Protein AF-A0A522Q2D6-F1 (afdb_monomer)

Sequence (69 aa):
MYFDRLGGRALEVEALTGAIVSRGKQLGVATPLNGMLLSLLRAVSDGATGGGANDACGVQMIHTSFSSR

Structure (mmCIF, N/CA/C/O backbone):
data_AF-A0A522Q2D6-F1
#
_entry.id   AF-A0A522Q2D6-F1
#
loop_
_atom_site.group_PDB
_atom_site.id
_atom_site.type_symbol
_atom_site.label_atom_id
_atom_site.label_alt_id
_atom_site.label_comp_id
_atom_site.label_asym_id
_atom_site.label_entity_id
_atom_site.label_seq_id
_atom_site.pdbx_PDB_ins_code
_atom_site.Cartn_x
_atom_site.Cartn_y
_atom_site.Cartn_z
_atom_site.occupancy
_atom_site.B_iso_or_equiv
_atom_site.auth_seq_id
_atom_site.auth_comp_id
_atom_site.auth_asym_id
_atom_site.auth_atom_id
_atom_site.pdbx_PDB_model_num
ATOM 1 N N . MET A 1 1 ? 14.167 -1.626 -0.109 1.00 72.56 1 MET A N 1
ATOM 2 C CA . MET A 1 1 ? 13.487 -0.957 -1.246 1.00 72.56 1 MET A CA 1
ATOM 3 C C . MET A 1 1 ? 14.373 -0.079 -2.128 1.00 72.56 1 MET A C 1
ATOM 5 O O . MET A 1 1 ? 14.443 -0.344 -3.319 1.00 72.56 1 MET A O 1
ATOM 9 N N . TYR A 1 2 ? 15.022 0.980 -1.612 1.00 78.62 2 TYR A N 1
ATOM 10 C CA . TYR A 1 2 ? 15.872 1.854 -2.452 1.00 78.62 2 TYR A CA 1
ATOM 11 C C . TYR A 1 2 ? 17.011 1.070 -3.120 1.00 78.62 2 TYR A C 1
ATOM 13 O O . TYR A 1 2 ? 17.183 1.123 -4.334 1.00 78.62 2 TYR A O 1
ATOM 21 N N . PHE A 1 3 ? 17.712 0.253 -2.333 1.00 81.75 3 PHE A N 1
ATOM 22 C CA . PHE A 1 3 ? 18.748 -0.638 -2.847 1.00 81.75 3 PHE A CA 1
ATOM 23 C C . PHE A 1 3 ? 18.195 -1.755 -3.740 1.00 81.75 3 PHE A C 1
ATOM 25 O O . PHE A 1 3 ? 18.876 -2.149 -4.678 1.00 81.75 3 PHE A O 1
ATOM 32 N N . ASP A 1 4 ? 16.954 -2.207 -3.525 1.00 80.94 4 ASP A N 1
ATOM 33 C CA . ASP A 1 4 ? 16.309 -3.178 -4.422 1.00 80.94 4 ASP A CA 1
ATOM 34 C C . ASP A 1 4 ? 16.081 -2.568 -5.804 1.00 80.94 4 ASP A C 1
ATOM 36 O O . ASP A 1 4 ? 16.409 -3.204 -6.800 1.00 80.94 4 ASP A O 1
ATOM 40 N N . ARG A 1 5 ? 15.638 -1.300 -5.881 1.00 79.81 5 ARG A N 1
ATOM 41 C CA . ARG A 1 5 ? 15.562 -0.586 -7.167 1.00 79.81 5 ARG A CA 1
ATOM 42 C C . ARG A 1 5 ? 16.927 -0.424 -7.816 1.00 79.81 5 ARG A C 1
ATOM 44 O O . ARG A 1 5 ? 17.044 -0.694 -9.006 1.00 79.81 5 ARG A O 1
ATOM 51 N N . LEU A 1 6 ? 17.939 0.018 -7.063 1.00 83.12 6 LEU A N 1
ATOM 52 C CA . LEU A 1 6 ? 19.295 0.176 -7.606 1.00 83.12 6 LEU A CA 1
ATOM 53 C C . LEU A 1 6 ? 19.873 -1.156 -8.101 1.00 83.12 6 LEU A C 1
ATOM 55 O O . LEU A 1 6 ? 20.611 -1.175 -9.079 1.00 83.12 6 LEU A O 1
ATOM 59 N N . GLY A 1 7 ? 19.516 -2.262 -7.451 1.00 80.56 7 GLY A N 1
ATOM 60 C CA . GLY A 1 7 ? 19.909 -3.612 -7.843 1.00 80.56 7 GLY A CA 1
ATOM 61 C C . GLY A 1 7 ? 19.004 -4.267 -8.890 1.00 80.56 7 GLY A C 1
ATOM 62 O O . GLY A 1 7 ? 19.205 -5.445 -9.174 1.00 80.56 7 GLY A O 1
ATOM 63 N N . GLY A 1 8 ? 17.991 -3.568 -9.420 1.00 77.38 8 GLY A N 1
ATOM 64 C CA . GLY A 1 8 ? 17.036 -4.126 -10.388 1.00 77.38 8 GLY A CA 1
ATOM 65 C C . GLY A 1 8 ? 16.173 -5.272 -9.843 1.00 77.38 8 GLY A C 1
ATOM 66 O O . GLY A 1 8 ? 15.622 -6.056 -10.612 1.00 77.38 8 GLY A O 1
ATOM 67 N N . ARG A 1 9 ? 16.069 -5.408 -8.519 1.00 76.50 9 ARG A N 1
ATOM 68 C CA . ARG A 1 9 ? 15.287 -6.451 -7.851 1.00 76.50 9 ARG A CA 1
ATOM 69 C C . ARG A 1 9 ? 13.844 -5.986 -7.674 1.00 76.50 9 ARG A C 1
ATOM 71 O O . ARG A 1 9 ? 13.567 -4.789 -7.566 1.00 76.50 9 ARG A O 1
ATOM 78 N N . ALA A 1 10 ? 12.923 -6.944 -7.600 1.00 77.38 10 ALA A N 1
ATOM 79 C CA . ALA A 1 10 ? 11.553 -6.660 -7.194 1.00 77.38 10 ALA A CA 1
ATOM 80 C C . ALA A 1 10 ? 11.542 -5.986 -5.811 1.00 77.38 10 ALA A C 1
ATOM 82 O O . ALA A 1 10 ? 12.336 -6.329 -4.933 1.00 77.38 10 ALA A O 1
ATOM 83 N N . LEU A 1 11 ? 10.652 -5.012 -5.619 1.00 82.31 11 LEU A N 1
ATOM 84 C CA . LEU A 1 11 ? 10.552 -4.306 -4.349 1.00 82.31 11 LEU A CA 1
ATOM 85 C C . LEU A 1 11 ? 9.878 -5.180 -3.286 1.00 82.31 11 LEU A C 1
ATOM 87 O O . 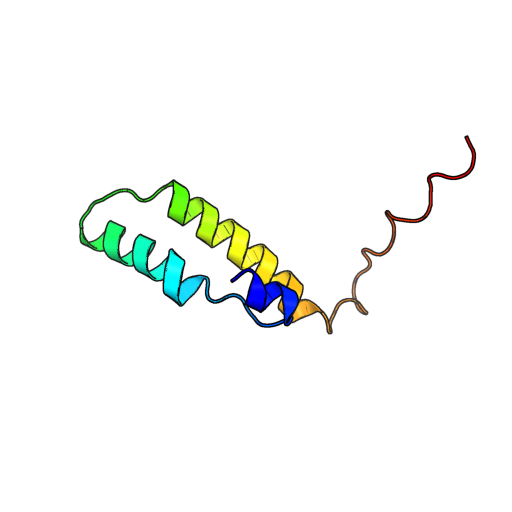LEU A 1 11 ? 8.832 -5.775 -3.533 1.00 82.31 11 LEU A O 1
ATOM 91 N N . GLU A 1 12 ? 10.388 -5.149 -2.054 1.00 82.81 12 GLU A N 1
ATOM 92 C CA . GLU A 1 12 ? 9.785 -5.823 -0.888 1.00 82.81 12 GLU A CA 1
ATOM 93 C C . GLU A 1 12 ? 8.529 -5.095 -0.344 1.00 82.81 12 GLU A C 1
ATOM 95 O O . GLU A 1 12 ? 8.338 -4.934 0.864 1.00 82.81 12 GLU A O 1
ATOM 100 N N . VAL A 1 13 ? 7.663 -4.599 -1.237 1.00 86.44 13 VAL A N 1
ATOM 101 C CA . VAL A 1 13 ? 6.511 -3.745 -0.889 1.00 86.44 13 VAL A CA 1
ATOM 102 C C . VAL A 1 13 ? 5.455 -4.480 -0.076 1.00 86.44 13 VAL A C 1
ATOM 104 O O . VAL A 1 13 ? 4.891 -3.927 0.869 1.00 86.44 13 VAL A O 1
ATOM 107 N N . GLU A 1 14 ? 5.221 -5.745 -0.410 1.00 86.38 14 GLU A N 1
ATOM 108 C CA . GLU A 1 14 ? 4.228 -6.582 0.258 1.00 86.38 14 GLU A CA 1
ATOM 109 C C . GLU A 1 14 ? 4.648 -6.913 1.686 1.00 86.38 14 GLU A C 1
ATOM 111 O O . GLU A 1 14 ? 3.850 -6.791 2.616 1.00 86.38 14 GLU A O 1
ATOM 116 N N . ALA A 1 15 ? 5.918 -7.285 1.865 1.00 87.31 15 ALA A N 1
ATOM 117 C CA . ALA A 1 15 ? 6.453 -7.694 3.155 1.00 87.31 15 ALA A CA 1
ATOM 118 C C . ALA A 1 15 ? 6.475 -6.534 4.160 1.00 87.31 15 ALA A C 1
ATOM 120 O O . ALA A 1 15 ? 6.193 -6.737 5.338 1.00 87.31 15 ALA A O 1
ATOM 121 N N . LEU A 1 16 ? 6.771 -5.316 3.698 1.00 88.75 16 LEU A N 1
ATOM 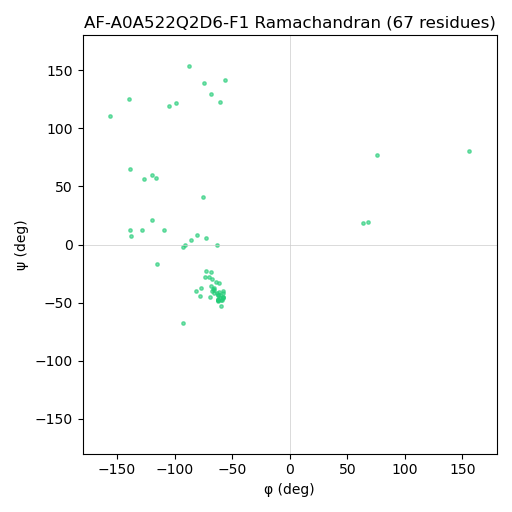122 C CA . LEU A 1 16 ? 6.872 -4.144 4.567 1.00 88.75 16 LEU A CA 1
ATOM 123 C C . LEU A 1 16 ? 5.544 -3.380 4.651 1.00 88.75 16 LEU A C 1
ATOM 125 O O . LEU A 1 16 ? 4.896 -3.335 5.697 1.00 88.75 16 LEU A O 1
ATOM 129 N N . THR A 1 17 ? 5.113 -2.771 3.547 1.00 93.00 17 THR A N 1
ATOM 130 C CA . THR A 1 17 ? 3.941 -1.885 3.521 1.00 93.00 17 THR A CA 1
ATOM 131 C C . THR A 1 17 ? 2.635 -2.680 3.536 1.00 93.00 17 THR A C 1
ATOM 133 O O . THR A 1 17 ? 1.684 -2.298 4.223 1.00 93.00 17 THR A O 1
ATOM 136 N N . GLY A 1 18 ? 2.592 -3.822 2.843 1.00 94.50 18 GLY A N 1
ATOM 137 C CA . GLY A 1 18 ? 1.443 -4.733 2.855 1.00 94.50 18 GLY A CA 1
ATOM 138 C C . GLY A 1 18 ? 1.146 -5.297 4.247 1.00 94.50 18 GLY A C 1
ATOM 139 O O . GLY A 1 18 ? -0.017 -5.318 4.665 1.00 94.50 18 GLY A O 1
ATOM 140 N N . ALA A 1 19 ? 2.182 -5.656 5.010 1.00 96.88 19 ALA A N 1
ATOM 141 C CA . ALA A 1 19 ? 2.038 -6.119 6.391 1.00 96.88 19 ALA A CA 1
ATOM 142 C C . ALA A 1 19 ? 1.389 -5.062 7.301 1.00 96.88 19 ALA A C 1
ATOM 144 O O . ALA A 1 19 ? 0.469 -5.384 8.058 1.00 96.88 19 ALA A O 1
ATOM 145 N N . ILE A 1 20 ? 1.794 -3.792 7.182 1.00 96.88 20 ILE A N 1
ATOM 146 C CA . ILE A 1 20 ? 1.205 -2.682 7.949 1.00 96.88 20 ILE A CA 1
ATOM 147 C C . ILE A 1 20 ? -0.278 -2.509 7.606 1.00 96.88 20 ILE A C 1
ATOM 149 O O . ILE A 1 20 ? -1.110 -2.426 8.510 1.00 96.88 20 ILE A O 1
ATOM 153 N N . VAL A 1 21 ? -0.627 -2.494 6.315 1.00 97.81 21 VAL A N 1
ATOM 154 C C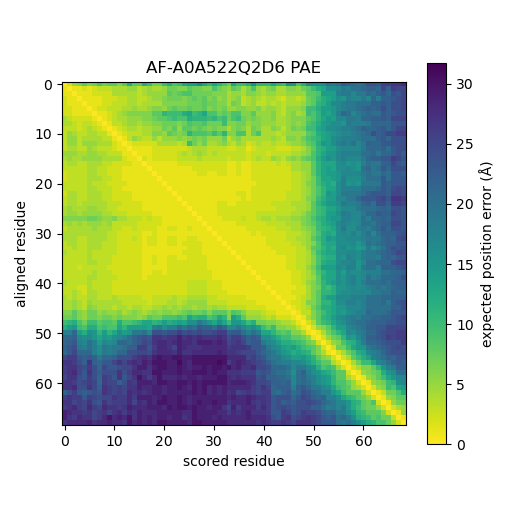A . VAL A 1 21 ? -2.025 -2.350 5.867 1.00 97.81 21 VAL A CA 1
ATOM 155 C C . VAL A 1 21 ? -2.882 -3.520 6.355 1.00 97.81 21 VAL A C 1
ATOM 157 O O . VAL A 1 21 ? -3.996 -3.313 6.842 1.00 97.81 21 VAL A O 1
ATOM 160 N N . SER A 1 22 ? -2.369 -4.749 6.260 1.00 97.62 22 SER A N 1
ATOM 161 C CA . SER A 1 22 ? -3.056 -5.943 6.763 1.00 97.62 22 SER A CA 1
ATOM 162 C C . SER A 1 22 ? -3.296 -5.856 8.270 1.00 97.62 22 SER A C 1
ATOM 164 O O . SER A 1 22 ? -4.416 -6.075 8.739 1.00 97.62 22 SER A O 1
ATOM 166 N N . ARG A 1 23 ? -2.273 -5.461 9.038 1.00 98.25 23 ARG A N 1
ATOM 167 C CA . ARG A 1 23 ? -2.389 -5.339 10.491 1.00 98.25 23 ARG A CA 1
ATOM 168 C C . ARG A 1 23 ? -3.337 -4.213 10.909 1.00 98.25 23 ARG A C 1
ATOM 170 O O . ARG A 1 23 ? -4.130 -4.416 11.825 1.00 98.25 23 ARG A O 1
ATOM 177 N N . GLY A 1 24 ? -3.308 -3.075 10.216 1.00 97.81 24 GLY A N 1
ATOM 178 C CA . GLY A 1 24 ? -4.240 -1.965 10.430 1.00 97.81 24 GLY A CA 1
ATOM 179 C C . GLY A 1 24 ? -5.696 -2.392 10.245 1.00 97.81 24 GLY A C 1
ATOM 180 O O . GLY A 1 24 ? -6.520 -2.148 11.124 1.00 97.81 24 GLY A O 1
ATOM 181 N N . LYS A 1 25 ? -5.996 -3.143 9.174 1.00 97.94 25 LYS A N 1
ATOM 182 C CA . LYS A 1 25 ? -7.337 -3.711 8.939 1.00 97.94 25 LYS A CA 1
ATOM 183 C C . LYS A 1 25 ? -7.801 -4.615 10.082 1.00 97.94 25 LYS A C 1
ATOM 185 O O . LYS A 1 25 ? -8.933 -4.480 10.528 1.00 97.94 25 LYS A O 1
ATOM 190 N N . GLN A 1 26 ? -6.933 -5.501 10.573 1.00 98.25 26 GLN A N 1
ATOM 191 C CA . GLN A 1 26 ? -7.265 -6.404 11.686 1.00 98.25 26 GLN A CA 1
ATOM 192 C C . GLN A 1 26 ? -7.550 -5.658 12.996 1.00 98.25 26 GLN A C 1
ATOM 194 O O . GLN A 1 26 ? -8.340 -6.125 13.808 1.00 98.25 26 GLN A O 1
ATOM 199 N N . LEU A 1 27 ? -6.888 -4.520 13.210 1.00 98.25 27 LEU A N 1
ATOM 200 C CA . LEU A 1 27 ? -7.021 -3.704 14.418 1.00 98.25 27 LEU A CA 1
ATOM 201 C C . LEU A 1 27 ? -8.072 -2.590 14.292 1.00 98.25 27 LEU A C 1
ATOM 203 O O . LEU A 1 27 ? -8.267 -1.841 15.243 1.00 98.25 27 LEU A O 1
ATOM 207 N N . GLY A 1 28 ? -8.718 -2.440 13.131 1.00 98.19 28 GLY A N 1
ATOM 208 C CA . GLY A 1 28 ? -9.640 -1.331 12.868 1.00 98.19 28 GLY A CA 1
ATOM 209 C C . GLY A 1 28 ? -8.960 0.043 12.774 1.00 98.19 28 GLY A C 1
ATOM 210 O O . GLY A 1 28 ? -9.626 1.066 12.904 1.00 98.19 28 GLY A O 1
ATOM 211 N N . VAL A 1 29 ? -7.644 0.089 12.545 1.00 98.31 29 VAL A N 1
ATOM 212 C CA . VAL A 1 29 ? -6.866 1.329 12.415 1.00 98.31 29 VAL A CA 1
ATOM 213 C C . VAL A 1 29 ? -6.659 1.649 10.939 1.00 98.31 29 VAL A C 1
ATOM 215 O O . VAL A 1 29 ? -6.063 0.868 10.193 1.00 98.31 29 VAL A O 1
ATOM 218 N N . ALA A 1 30 ? -7.121 2.823 10.511 1.00 97.06 30 ALA A N 1
ATOM 219 C CA . ALA A 1 30 ? -6.927 3.280 9.142 1.00 97.06 30 ALA A CA 1
ATOM 220 C C . ALA A 1 30 ? -5.445 3.589 8.864 1.00 97.06 30 ALA A C 1
ATOM 222 O O . ALA A 1 30 ? -4.807 4.357 9.580 1.00 97.06 30 ALA A O 1
ATOM 223 N N . THR A 1 31 ? -4.912 3.040 7.770 1.00 98.19 31 THR A N 1
ATOM 224 C CA . THR A 1 31 ? -3.528 3.266 7.319 1.00 98.19 31 THR A CA 1
ATOM 225 C C . THR A 1 31 ? -3.491 3.893 5.913 1.00 98.19 31 THR A C 1
ATOM 227 O O . THR A 1 31 ? -2.946 3.283 4.988 1.00 98.19 31 THR A O 1
ATOM 230 N N . PRO A 1 32 ? -4.081 5.087 5.700 1.00 96.75 32 PRO A N 1
ATOM 231 C CA . PRO A 1 32 ? -4.324 5.630 4.358 1.00 96.75 32 PRO A CA 1
ATOM 232 C C . PRO A 1 32 ? -3.033 5.892 3.573 1.00 96.75 32 PRO A C 1
ATOM 234 O O . PRO A 1 32 ? -2.937 5.520 2.406 1.00 96.75 32 PRO A O 1
ATOM 237 N N . LEU A 1 33 ? -2.006 6.445 4.227 1.00 98.06 33 LEU A N 1
ATOM 238 C CA . LEU A 1 33 ? -0.716 6.708 3.581 1.00 98.06 33 LEU A CA 1
ATOM 239 C C . LEU A 1 33 ? 0.004 5.419 3.175 1.00 98.06 33 LEU A C 1
ATOM 241 O O . LEU A 1 33 ? 0.553 5.348 2.082 1.00 98.06 33 LEU A O 1
ATOM 245 N N . ASN A 1 34 ? -0.051 4.376 4.009 1.00 96.31 34 ASN A N 1
ATOM 246 C CA . ASN A 1 34 ? 0.521 3.076 3.654 1.00 96.31 34 ASN A CA 1
ATOM 247 C C . ASN A 1 34 ? -0.259 2.407 2.516 1.00 96.31 34 ASN A C 1
ATOM 249 O O . ASN A 1 34 ? 0.347 1.783 1.655 1.00 96.31 34 ASN A O 1
ATOM 253 N N . GLY A 1 35 ? -1.584 2.575 2.465 1.00 96.94 35 GLY A N 1
ATOM 254 C CA . GLY A 1 35 ? -2.396 2.096 1.344 1.00 96.94 35 GLY A CA 1
ATOM 255 C C . GLY A 1 35 ? -2.020 2.774 0.024 1.00 96.94 35 GLY A C 1
ATOM 256 O O . GLY A 1 35 ? -1.794 2.093 -0.972 1.00 96.94 35 GLY A O 1
ATOM 257 N N . MET A 1 36 ? -1.881 4.102 0.031 1.00 97.62 36 MET A N 1
ATOM 258 C CA . MET A 1 36 ? -1.404 4.860 -1.130 1.00 97.62 36 MET A CA 1
ATOM 259 C C . MET A 1 36 ? -0.001 4.407 -1.555 1.00 97.62 36 MET A C 1
ATOM 261 O O . MET A 1 36 ? 0.229 4.126 -2.730 1.00 97.62 36 MET A O 1
ATOM 265 N N . LEU A 1 37 ? 0.923 4.295 -0.598 1.00 94.88 37 LEU A N 1
ATOM 266 C CA . LEU A 1 37 ? 2.307 3.904 -0.853 1.00 94.88 37 LEU A CA 1
ATOM 267 C C . LEU A 1 37 ? 2.408 2.488 -1.441 1.00 94.88 37 LEU A C 1
ATOM 269 O O . LEU A 1 37 ? 3.130 2.286 -2.414 1.00 94.88 37 LEU A O 1
ATOM 273 N N . LEU A 1 38 ? 1.646 1.532 -0.902 1.00 95.25 38 LEU A N 1
ATOM 274 C CA . LEU A 1 38 ? 1.562 0.162 -1.413 1.00 95.25 38 LEU A CA 1
ATOM 275 C C . LEU A 1 38 ? 1.113 0.141 -2.880 1.00 95.25 38 LEU A C 1
ATOM 277 O O . LEU A 1 38 ? 1.742 -0.524 -3.700 1.00 95.25 38 LEU A O 1
ATOM 281 N N . SER A 1 39 ? 0.071 0.902 -3.226 1.00 95.31 39 SER A N 1
ATOM 282 C CA . SER A 1 39 ? -0.428 0.991 -4.604 1.00 95.31 39 SER A CA 1
ATOM 283 C C . SER A 1 39 ? 0.608 1.573 -5.564 1.00 95.31 39 SER A C 1
ATOM 285 O O . SER A 1 39 ? 0.851 1.001 -6.625 1.00 95.31 39 SER A O 1
ATOM 287 N N . LEU A 1 40 ? 1.248 2.684 -5.186 1.00 93.44 40 LEU A N 1
ATOM 288 C CA . LEU A 1 40 ? 2.262 3.324 -6.024 1.00 93.44 40 LEU A CA 1
ATOM 289 C C . LEU A 1 40 ? 3.454 2.388 -6.252 1.00 93.44 40 LEU A C 1
ATOM 291 O O . LEU A 1 40 ? 3.860 2.170 -7.388 1.00 93.44 40 LEU A O 1
ATOM 295 N N . LEU A 1 41 ? 3.987 1.790 -5.187 1.00 90.81 41 LEU A N 1
ATOM 296 C CA . LEU A 1 41 ? 5.188 0.955 -5.254 1.00 90.81 41 LEU A CA 1
ATOM 297 C C . LEU A 1 41 ? 4.968 -0.384 -5.972 1.00 90.81 41 LEU A C 1
ATOM 299 O O . LEU A 1 41 ? 5.913 -0.883 -6.587 1.00 90.81 41 LEU A O 1
ATOM 303 N N . ARG A 1 42 ? 3.748 -0.938 -5.963 1.00 90.25 42 ARG A N 1
ATOM 304 C CA . ARG A 1 42 ? 3.367 -2.062 -6.839 1.00 90.25 42 ARG A CA 1
ATOM 305 C C . ARG A 1 42 ? 3.509 -1.689 -8.309 1.00 90.25 42 ARG A C 1
ATOM 307 O O . ARG A 1 42 ? 4.275 -2.334 -9.013 1.00 90.25 42 ARG A O 1
ATOM 314 N N . ALA A 1 43 ? 2.904 -0.576 -8.727 1.00 90.44 43 ALA A N 1
ATOM 315 C CA . ALA A 1 43 ? 2.988 -0.113 -10.113 1.00 90.44 43 ALA A CA 1
ATOM 316 C C . ALA A 1 43 ? 4.442 0.109 -10.564 1.00 90.44 43 ALA A C 1
ATOM 318 O O . ALA A 1 43 ? 4.824 -0.271 -11.671 1.00 90.44 43 ALA A O 1
ATOM 319 N N . VAL A 1 44 ? 5.291 0.667 -9.690 1.00 86.56 44 VAL A N 1
ATOM 320 C CA . VAL A 1 44 ? 6.712 0.840 -10.029 1.00 86.56 44 VAL A CA 1
ATOM 321 C C . VAL A 1 44 ? 7.488 -0.491 -10.028 1.00 86.56 44 VAL A C 1
ATOM 323 O O . VAL A 1 44 ? 8.558 -0.567 -10.634 1.00 86.56 44 VAL A O 1
ATOM 326 N N . SER A 1 45 ? 7.026 -1.525 -9.320 1.00 84.25 45 SER A N 1
ATOM 327 C CA . SER A 1 45 ? 7.647 -2.863 -9.327 1.00 84.25 45 SER A CA 1
ATOM 328 C C . SER A 1 45 ? 7.284 -3.637 -10.584 1.00 84.25 45 SER A C 1
ATOM 330 O O . SER A 1 45 ? 8.178 -4.176 -11.230 1.00 84.25 45 SER A O 1
ATOM 332 N N . ASP A 1 46 ? 6.011 -3.602 -10.979 1.00 82.75 46 ASP A N 1
ATOM 333 C CA . ASP A 1 46 ? 5.515 -4.249 -12.197 1.00 82.75 46 ASP A CA 1
ATOM 334 C C . ASP A 1 46 ? 6.257 -3.720 -13.434 1.00 82.75 46 ASP A C 1
ATOM 336 O O . ASP A 1 46 ? 6.721 -4.493 -14.272 1.00 82.75 46 ASP A O 1
ATOM 340 N N . GLY A 1 47 ? 6.490 -2.402 -13.495 1.00 77.19 47 GLY A N 1
ATOM 341 C CA . GLY A 1 47 ? 7.299 -1.788 -14.552 1.00 77.19 47 GLY A CA 1
ATOM 342 C C . GLY A 1 47 ? 8.795 -2.142 -14.510 1.00 77.19 47 GLY A C 1
ATOM 343 O O . GLY A 1 47 ? 9.457 -2.078 -15.541 1.00 77.19 47 GLY A O 1
ATOM 344 N N . ALA A 1 48 ? 9.346 -2.528 -13.351 1.00 70.31 48 ALA A N 1
ATOM 345 C CA . ALA A 1 48 ? 10.744 -2.963 -13.237 1.00 70.31 48 ALA A CA 1
ATOM 346 C C . ALA A 1 48 ? 10.929 -4.427 -13.656 1.00 70.31 48 ALA A C 1
ATOM 348 O O . ALA A 1 48 ? 11.904 -4.759 -14.325 1.00 70.31 48 ALA A O 1
ATOM 349 N N . THR A 1 49 ? 9.987 -5.299 -13.290 1.00 63.78 49 THR A N 1
ATOM 350 C CA . THR A 1 49 ? 9.995 -6.716 -13.684 1.00 63.78 49 THR A CA 1
ATOM 351 C C . THR A 1 49 ? 9.630 -6.898 -15.163 1.00 63.78 49 THR A C 1
ATOM 353 O O . THR A 1 49 ? 10.133 -7.815 -15.806 1.00 63.78 49 THR A O 1
ATOM 356 N N . GLY A 1 50 ? 8.846 -5.981 -15.741 1.00 57.09 50 GLY A N 1
ATOM 357 C CA . GLY A 1 50 ? 8.538 -5.915 -17.176 1.00 57.09 50 GLY A CA 1
ATOM 358 C C . GLY A 1 50 ? 9.685 -5.445 -18.084 1.00 57.09 50 GLY A C 1
ATOM 359 O O . GLY A 1 50 ? 9.483 -5.308 -19.287 1.00 57.09 50 GLY A O 1
ATOM 360 N N . GLY A 1 51 ? 10.898 -5.230 -17.558 1.00 49.50 51 GLY A N 1
ATOM 361 C CA . GLY A 1 51 ? 12.079 -4.801 -18.325 1.00 49.50 51 GLY A CA 1
ATOM 362 C C . GLY A 1 51 ? 12.583 -5.781 -19.400 1.00 49.50 51 GLY A C 1
ATOM 363 O O . GLY A 1 51 ? 13.550 -5.461 -20.082 1.00 49.50 51 GLY A O 1
ATOM 364 N N . GLY A 1 52 ? 11.936 -6.941 -19.569 1.00 45.66 52 GLY A N 1
ATOM 365 C CA . GLY A 1 52 ? 12.112 -7.859 -20.704 1.00 45.66 52 GLY A CA 1
ATOM 366 C C . GLY A 1 52 ? 10.924 -7.908 -21.679 1.00 45.66 52 GLY A C 1
ATOM 367 O O . GLY A 1 52 ? 10.845 -8.845 -22.460 1.00 45.66 52 GLY A O 1
ATOM 368 N N . ALA A 1 53 ? 9.973 -6.970 -21.583 1.00 48.78 53 ALA A N 1
ATOM 369 C CA . ALA A 1 53 ? 8.803 -6.869 -22.467 1.00 48.78 53 ALA A CA 1
ATOM 370 C C . ALA A 1 53 ? 8.627 -5.461 -23.081 1.00 48.78 53 ALA A C 1
ATOM 372 O O . ALA A 1 53 ? 7.585 -5.150 -23.661 1.00 48.78 53 ALA A O 1
ATOM 373 N N . ASN A 1 54 ? 9.641 -4.593 -22.963 1.00 46.38 54 ASN A N 1
ATOM 374 C CA . ASN A 1 54 ? 9.650 -3.254 -23.571 1.00 46.38 54 ASN A CA 1
ATOM 375 C C . ASN A 1 54 ? 10.029 -3.264 -25.066 1.00 46.38 54 ASN A C 1
ATOM 377 O O . ASN A 1 54 ? 10.165 -2.213 -25.687 1.00 46.38 54 ASN A O 1
ATOM 381 N N . ASP A 1 55 ? 10.138 -4.445 -25.658 1.00 48.28 55 ASP A N 1
ATOM 382 C CA . ASP A 1 55 ? 10.260 -4.715 -27.085 1.00 48.28 55 ASP A CA 1
ATOM 383 C C . ASP A 1 55 ? 8.895 -4.936 -27.780 1.00 48.28 55 ASP A C 1
ATOM 385 O O . ASP A 1 55 ? 8.858 -5.070 -29.001 1.00 48.28 55 ASP A O 1
ATOM 389 N N . ALA A 1 56 ? 7.761 -4.883 -27.059 1.00 49.28 56 ALA A N 1
ATOM 390 C CA . ALA A 1 56 ? 6.441 -5.174 -27.643 1.00 49.28 56 ALA A CA 1
ATOM 391 C C . ALA A 1 56 ? 5.420 -4.014 -27.703 1.00 49.28 56 ALA A C 1
ATOM 393 O O . ALA A 1 56 ? 4.460 -4.118 -28.465 1.00 49.28 56 ALA A O 1
ATOM 394 N N . CYS A 1 57 ? 5.571 -2.901 -26.973 1.00 36.88 57 CYS A N 1
ATOM 395 C CA . CYS A 1 57 ? 4.648 -1.763 -27.127 1.00 36.88 57 CYS A CA 1
ATOM 396 C C . CYS A 1 57 ? 5.287 -0.442 -26.680 1.00 36.88 57 CYS A C 1
ATOM 398 O O . CYS A 1 57 ? 5.553 -0.225 -25.501 1.00 36.88 57 CYS A O 1
ATOM 400 N N . GLY A 1 58 ? 5.559 0.429 -27.653 1.00 47.69 58 GLY A N 1
ATOM 401 C CA . GLY A 1 58 ? 6.459 1.572 -27.540 1.00 47.69 58 GLY A CA 1
ATOM 402 C C . GLY A 1 58 ? 6.099 2.621 -26.488 1.00 47.69 5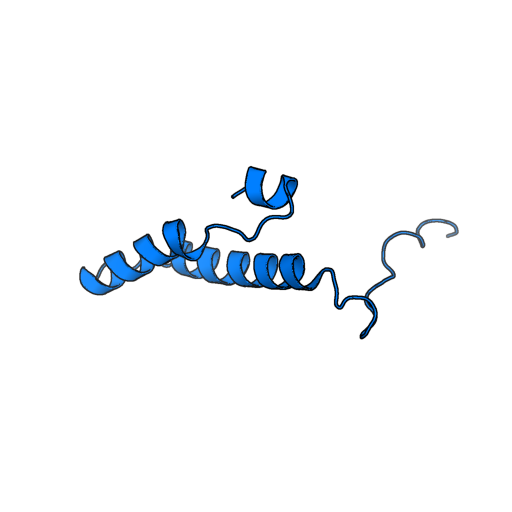8 GLY A C 1
ATOM 403 O O . GLY A 1 58 ? 5.077 3.292 -26.584 1.00 47.69 58 GLY A O 1
ATOM 404 N N . VAL A 1 59 ? 7.044 2.858 -25.577 1.00 46.72 59 VAL A N 1
ATOM 405 C CA . VAL A 1 59 ? 7.284 4.166 -24.951 1.00 46.72 59 VAL A CA 1
ATOM 406 C C . VAL A 1 59 ? 8.799 4.379 -24.868 1.00 46.72 59 VAL A C 1
ATOM 408 O O . VAL A 1 59 ? 9.399 4.438 -23.801 1.00 46.72 59 VAL A O 1
ATOM 411 N N . GLN A 1 60 ? 9.447 4.489 -26.024 1.00 49.47 60 GLN A N 1
ATOM 412 C CA . GLN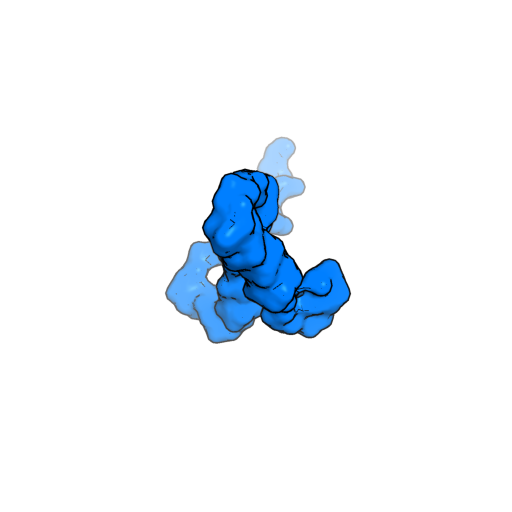 A 1 60 ? 10.680 5.263 -26.126 1.00 49.47 60 GLN A CA 1
ATOM 413 C C . GLN A 1 60 ? 10.275 6.556 -26.826 1.00 49.47 60 GLN A C 1
ATOM 415 O O . GLN A 1 60 ? 9.749 6.462 -27.929 1.00 49.47 60 GLN A O 1
ATOM 420 N N . MET A 1 61 ? 10.448 7.712 -26.169 1.00 47.50 61 MET A N 1
ATOM 421 C CA . MET A 1 61 ? 10.684 9.057 -26.744 1.00 47.50 61 MET A CA 1
ATOM 422 C C . MET A 1 61 ? 10.232 10.160 -25.769 1.00 47.50 61 MET A C 1
ATOM 424 O O . MET A 1 61 ? 9.174 10.747 -25.948 1.00 47.50 61 MET A O 1
ATOM 428 N N . ILE A 1 62 ? 11.051 10.496 -24.763 1.00 49.66 62 ILE A N 1
ATOM 429 C CA . ILE A 1 62 ? 11.026 11.849 -24.159 1.00 49.66 62 ILE A CA 1
ATOM 430 C C . ILE A 1 62 ? 12.419 12.426 -23.836 1.00 49.66 62 ILE A C 1
ATOM 432 O O . ILE A 1 62 ? 12.497 13.451 -23.173 1.00 49.66 62 ILE A O 1
ATOM 436 N N . HIS A 1 63 ? 13.533 11.848 -24.315 1.00 41.72 63 HIS A N 1
ATOM 437 C CA . HIS A 1 63 ? 14.873 12.333 -23.921 1.00 41.72 63 HIS A CA 1
ATOM 438 C C . HIS A 1 63 ? 15.795 12.840 -25.048 1.00 41.72 63 HIS A C 1
ATOM 440 O O . HIS A 1 63 ? 17.003 12.915 -24.845 1.00 41.72 63 HIS A O 1
ATOM 446 N N . THR A 1 64 ? 15.282 13.228 -26.224 1.00 54.72 64 THR A N 1
ATOM 447 C CA . THR A 1 64 ? 16.152 13.803 -27.282 1.00 54.72 64 THR A CA 1
ATOM 448 C C . THR A 1 64 ? 15.616 15.017 -28.046 1.00 54.72 64 THR A C 1
ATOM 450 O O . THR A 1 64 ? 16.308 15.499 -28.935 1.00 54.72 64 THR A O 1
ATOM 453 N N . SER A 1 65 ? 14.481 15.614 -27.671 1.00 50.2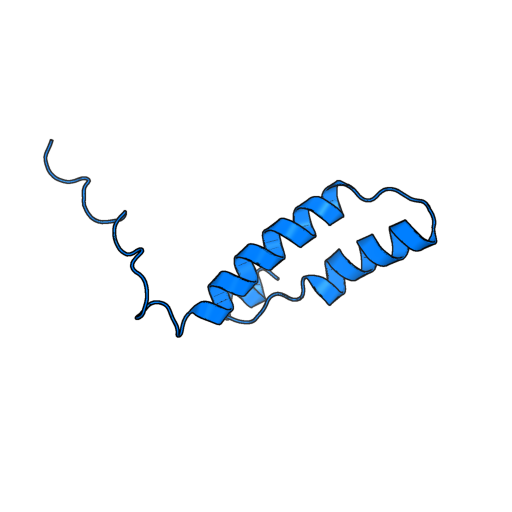8 65 SER A N 1
ATOM 454 C CA . SER A 1 65 ? 13.9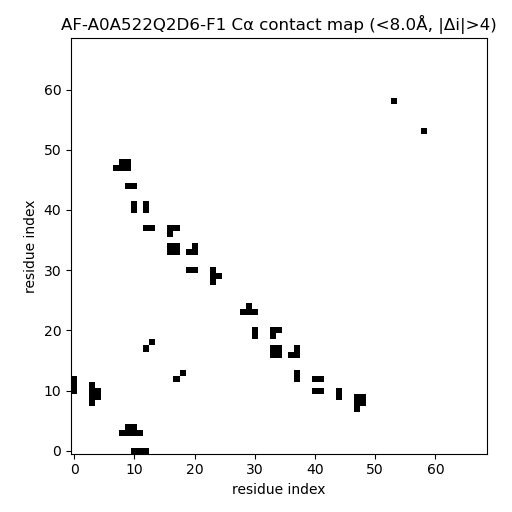54 16.797 -28.382 1.00 50.28 65 SER A CA 1
ATOM 455 C C . SER A 1 65 ? 13.919 18.056 -27.511 1.00 50.28 65 SER A C 1
ATOM 457 O O . SER A 1 65 ? 12.875 18.672 -27.334 1.00 50.28 65 SER A O 1
ATOM 459 N N . PHE A 1 66 ? 15.078 18.452 -26.979 1.00 59.00 66 PHE A N 1
ATOM 460 C CA . PHE A 1 66 ? 15.351 19.842 -26.581 1.00 59.00 66 PHE A CA 1
ATOM 461 C C . PHE A 1 66 ? 16.650 20.305 -27.253 1.00 59.00 66 PHE A C 1
ATOM 463 O O . PHE A 1 66 ? 17.637 20.665 -26.620 1.00 59.00 66 PHE A O 1
ATOM 470 N N . SER A 1 67 ? 16.683 20.206 -28.577 1.00 55.50 67 SER A N 1
ATOM 471 C CA . SER A 1 67 ? 17.671 20.888 -29.403 1.00 55.50 67 SER A CA 1
ATOM 472 C C . SER A 1 67 ? 16.934 21.403 -30.636 1.00 55.50 67 SER A C 1
ATOM 474 O O . SER A 1 67 ? 16.228 20.641 -31.291 1.00 55.50 67 SER A O 1
ATOM 476 N N . SER A 1 68 ? 17.052 22.708 -30.879 1.00 51.38 68 SER A N 1
ATOM 477 C CA . SER A 1 68 ? 16.351 23.519 -31.886 1.00 51.38 68 SER A CA 1
ATOM 478 C C . SER A 1 68 ? 14.888 23.885 -31.602 1.00 51.38 68 SER A C 1
ATOM 480 O O . SER A 1 68 ? 13.959 23.415 -32.262 1.00 51.38 68 SER A O 1
ATOM 482 N N . ARG A 1 69 ? 14.705 24.866 -30.715 1.00 57.28 69 ARG A N 1
ATOM 483 C CA . ARG A 1 69 ? 13.942 26.077 -31.045 1.00 57.28 69 ARG A CA 1
ATOM 484 C C . ARG A 1 69 ? 14.481 27.270 -30.273 1.00 57.28 69 ARG A C 1
ATOM 486 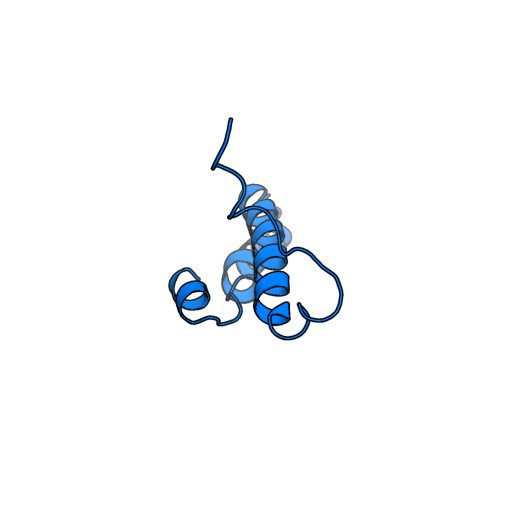O O . ARG A 1 69 ? 14.833 27.069 -29.093 1.00 57.28 69 ARG A O 1
#

Secondary structure (DSSP, 8-state):
-HHHHHTTPPP-HIIIIIHHHHHHHHHT---HHHHHHHHHHHHHHHHHHGGGSTTSS----SSS--S--

pLDDT: mean 77.61, std 19.6, range [36.88, 98.31]

Solvent-a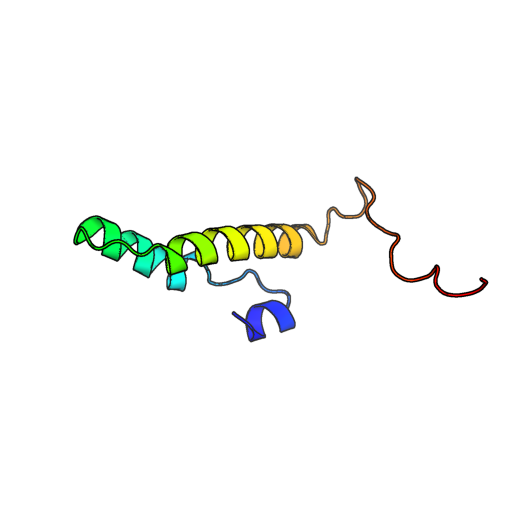ccessible surface area (backbone atoms only — not comparable to full-atom values): 4373 Å² total; per-residue (Å²): 88,73,65,27,54,78,67,72,43,75,54,61,45,60,74,53,38,41,45,52,41,55,51,21,61,76,70,74,43,90,46,66,68,44,50,53,49,38,56,53,52,46,57,58,30,55,60,55,72,42,70,85,54,71,89,78,66,88,84,82,86,87,86,79,85,90,73,89,132

Mean predicted aligned error: 11.34 Å

Radius of gyration: 17.11 Å; Cα contacts (8 Å, |Δi|>4): 41; chains: 1; bounding box: 30×34×46 Å

Foldseek 3Di:
DVVCVVVLHQDPLCVPLVVVCVVCVVVVHDDPVSVVVSVVSVVVRVVSVCPVVCVPDDDPDDPDPPDDD

Nearest PDB structures (foldseek):
  8wl4-assembly1_B-2  TM=8.654E-01  e=1.890E-01  Levilactobacillus brevis
  8wl3-assembly1_B-2  TM=8.594E-01  e=2.017E-01  Levilactobacillus brevis
  6kag-assembly1_A  TM=4.422E-01  e=7.089E+00  Homo sapiens